Protein AF-A0A285GYP8-F1 (afdb_monomer)

Structure (mmCIF, N/CA/C/O backbone):
data_AF-A0A285GYP8-F1
#
_entry.id   AF-A0A285GYP8-F1
#
loop_
_atom_site.group_PDB
_atom_site.id
_atom_site.type_symbol
_atom_site.label_atom_id
_atom_site.label_alt_id
_atom_site.label_comp_id
_atom_site.label_asym_id
_atom_site.label_entity_id
_atom_site.label_seq_id
_atom_site.pdbx_PDB_ins_code
_atom_site.Cartn_x
_atom_site.Cartn_y
_atom_site.Cartn_z
_atom_site.occupancy
_atom_site.B_iso_or_equiv
_atom_site.auth_seq_id
_atom_site.auth_comp_id
_atom_site.auth_asym_id
_atom_site.auth_atom_id
_atom_site.pdbx_PDB_model_num
ATOM 1 N N . MET A 1 1 ? 6.684 -34.490 20.004 1.00 43.66 1 MET A N 1
ATOM 2 C CA . MET A 1 1 ? 8.051 -34.186 20.478 1.00 43.66 1 MET A CA 1
ATOM 3 C C . MET A 1 1 ? 8.624 -35.501 20.957 1.00 43.66 1 MET A C 1
ATOM 5 O O . MET A 1 1 ? 8.062 -36.045 21.894 1.00 43.66 1 MET A O 1
ATOM 9 N N . ASN A 1 2 ? 9.643 -36.041 20.291 1.00 40.56 2 ASN A N 1
ATOM 10 C CA . ASN A 1 2 ? 10.248 -37.309 20.703 1.00 40.56 2 ASN A CA 1
ATOM 11 C C . ASN A 1 2 ? 11.628 -37.012 21.281 1.00 40.56 2 ASN A C 1
ATOM 13 O O . ASN A 1 2 ? 12.528 -36.606 20.553 1.00 40.56 2 ASN A O 1
ATOM 17 N N . SER A 1 3 ? 11.759 -37.158 22.595 1.00 33.41 3 SER A N 1
ATOM 18 C CA . SER A 1 3 ? 13.024 -37.062 23.320 1.00 33.41 3 SER A CA 1
ATOM 19 C C . SER A 1 3 ? 13.642 -38.452 23.435 1.00 33.41 3 SER A C 1
ATOM 21 O O . SER A 1 3 ? 13.015 -39.341 24.008 1.00 33.41 3 SER A O 1
ATOM 23 N N . ASN A 1 4 ? 14.869 -38.631 22.950 1.00 43.59 4 ASN A N 1
ATOM 24 C CA . ASN A 1 4 ? 15.677 -39.810 23.257 1.00 43.59 4 ASN A CA 1
ATOM 25 C C . ASN A 1 4 ? 16.742 -39.427 24.289 1.00 43.59 4 ASN A C 1
ATOM 27 O O . ASN A 1 4 ? 17.447 -38.433 24.118 1.00 43.59 4 ASN A O 1
ATOM 31 N N . ILE A 1 5 ? 16.831 -40.205 25.369 1.00 37.03 5 ILE A N 1
ATOM 32 C CA . ILE A 1 5 ? 17.766 -39.991 26.476 1.00 37.03 5 ILE A CA 1
ATOM 33 C C . ILE A 1 5 ? 18.951 -40.937 26.283 1.00 37.03 5 ILE A C 1
ATOM 35 O O . ILE A 1 5 ? 18.794 -42.149 26.393 1.00 37.03 5 ILE A O 1
ATOM 39 N N . TYR A 1 6 ? 20.142 -40.382 26.067 1.00 39.81 6 TYR A N 1
ATOM 40 C CA . TYR A 1 6 ? 21.405 -41.092 26.263 1.00 39.81 6 TYR A CA 1
ATOM 41 C C . TYR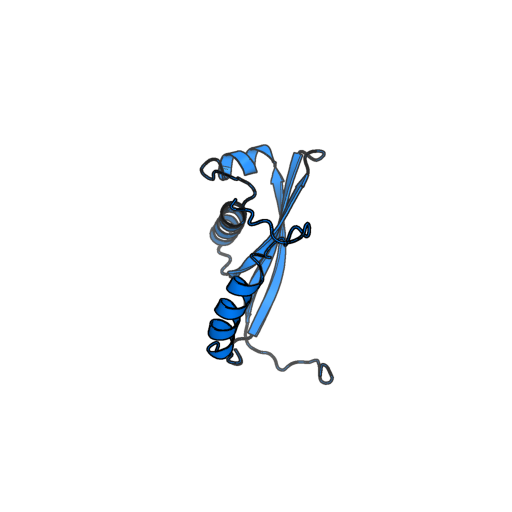 A 1 6 ? 22.297 -40.246 27.176 1.00 39.81 6 TYR A C 1
ATOM 43 O O . TYR A 1 6 ? 22.554 -39.079 26.895 1.00 39.81 6 TYR A O 1
ATOM 51 N N . ASN A 1 7 ? 22.735 -40.828 28.297 1.00 40.03 7 ASN A N 1
ATOM 52 C CA . ASN A 1 7 ? 23.697 -40.241 29.242 1.00 40.03 7 ASN A CA 1
ATOM 53 C C . ASN A 1 7 ? 23.386 -38.813 29.730 1.00 40.03 7 ASN A C 1
ATOM 55 O O . ASN A 1 7 ? 24.282 -37.984 29.849 1.00 40.03 7 ASN A O 1
ATOM 59 N N . GLY A 1 8 ? 22.121 -38.524 30.052 1.00 40.44 8 GLY A N 1
ATOM 60 C CA . GLY A 1 8 ? 21.761 -37.333 30.835 1.00 40.44 8 GLY A CA 1
ATOM 61 C C . GLY A 1 8 ? 21.940 -35.978 30.137 1.00 40.44 8 GLY A C 1
ATOM 62 O O . GLY A 1 8 ? 21.768 -34.951 30.786 1.00 40.44 8 GLY A O 1
ATOM 63 N N . ILE A 1 9 ? 22.233 -35.950 28.835 1.00 37.50 9 ILE A N 1
ATOM 64 C CA . ILE A 1 9 ? 22.270 -34.720 28.038 1.00 37.50 9 ILE A CA 1
ATOM 65 C C . ILE A 1 9 ? 21.017 -34.687 27.163 1.00 37.50 9 ILE A C 1
ATOM 67 O O . ILE A 1 9 ? 20.823 -35.533 26.291 1.00 37.50 9 ILE A O 1
ATOM 71 N N . ILE A 1 10 ? 20.148 -33.704 27.405 1.00 42.12 10 ILE A N 1
ATOM 72 C CA . ILE A 1 10 ? 19.019 -33.415 26.519 1.00 42.12 10 ILE A CA 1
ATOM 73 C C . ILE A 1 10 ? 19.585 -32.691 25.296 1.00 42.12 10 ILE A C 1
ATOM 75 O O . ILE A 1 10 ? 19.918 -31.508 25.363 1.00 42.12 10 ILE A O 1
ATOM 79 N N . TYR A 1 11 ? 19.689 -33.394 24.171 1.00 39.28 11 TYR A N 1
ATOM 80 C CA . TYR A 1 11 ? 19.949 -32.763 22.883 1.00 39.28 11 TYR A CA 1
ATOM 81 C C . TYR A 1 11 ? 18.630 -32.214 22.334 1.00 39.28 11 TYR A C 1
ATOM 83 O O . TYR A 1 11 ? 17.751 -32.966 21.914 1.00 39.28 11 TYR A O 1
ATOM 91 N N . LEU A 1 12 ? 18.478 -30.889 22.345 1.00 45.12 12 LEU A N 1
ATOM 92 C CA . LEU A 1 12 ? 17.474 -30.217 21.526 1.00 45.12 12 LEU A CA 1
ATOM 93 C C . LEU A 1 12 ? 17.999 -30.207 20.085 1.00 45.12 12 LEU A C 1
ATOM 95 O O . LEU A 1 12 ? 18.821 -29.361 19.731 1.00 45.12 12 LEU A O 1
ATOM 99 N N . GLU A 1 13 ? 17.564 -31.156 19.254 1.00 49.81 13 GLU A N 1
ATOM 100 C CA . GLU A 1 13 ? 17.810 -31.074 17.812 1.00 49.81 13 GLU A CA 1
ATOM 101 C C . GLU A 1 13 ? 17.133 -29.807 17.266 1.00 49.81 13 GLU A C 1
ATOM 103 O O . GLU A 1 13 ? 15.904 -29.692 17.223 1.00 49.81 13 GLU A O 1
ATOM 108 N N . ARG A 1 14 ? 17.951 -28.820 16.877 1.00 50.34 14 ARG A N 1
ATOM 109 C CA . ARG A 1 14 ? 17.492 -27.612 16.187 1.00 50.34 14 ARG A CA 1
ATOM 110 C C . ARG A 1 14 ? 16.857 -28.013 14.857 1.00 50.34 14 ARG A C 1
ATOM 112 O O . ARG A 1 14 ? 17.538 -28.515 13.967 1.00 50.34 14 ARG A O 1
ATOM 119 N N . LYS A 1 15 ? 15.574 -27.689 14.681 1.00 51.09 15 LYS A N 1
ATOM 120 C CA . LYS A 1 15 ? 14.867 -27.765 13.388 1.00 51.09 15 LYS A CA 1
ATOM 121 C C . LYS A 1 15 ? 15.422 -26.801 12.324 1.00 51.09 15 LYS A C 1
ATOM 123 O O . LYS A 1 15 ? 14.988 -26.856 11.180 1.00 51.09 15 LYS A O 1
ATOM 128 N N . ASP A 1 16 ? 16.384 -25.953 12.679 1.00 53.16 16 ASP A N 1
ATOM 129 C CA . ASP A 1 16 ? 16.893 -24.866 11.835 1.00 53.16 16 ASP A CA 1
ATOM 130 C C . ASP A 1 16 ? 17.842 -25.329 10.717 1.00 53.16 16 ASP A C 1
ATOM 132 O O . ASP A 1 16 ? 18.011 -24.634 9.721 1.00 53.16 16 ASP A O 1
ATOM 136 N N . VAL A 1 17 ? 18.455 -26.512 10.836 1.00 51.81 17 VAL A N 1
ATOM 137 C CA . VAL A 1 17 ? 19.506 -26.960 9.897 1.00 51.81 17 VAL A 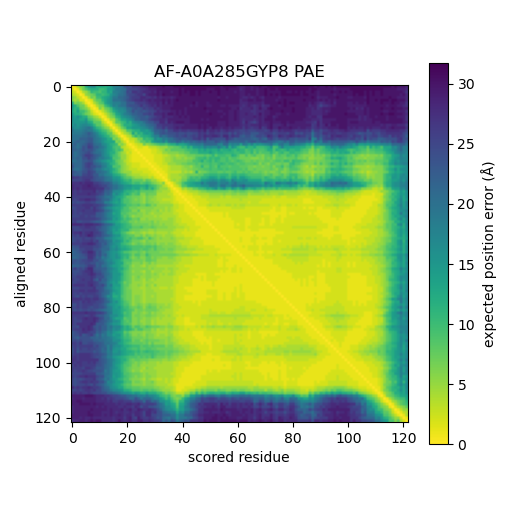CA 1
ATOM 138 C C . VAL A 1 17 ? 18.933 -27.449 8.555 1.00 51.81 17 VAL A C 1
ATOM 140 O O . VAL A 1 17 ? 19.556 -27.278 7.509 1.00 51.81 17 VAL A O 1
ATOM 143 N N . ILE A 1 18 ? 17.725 -28.023 8.552 1.00 53.75 18 ILE A N 1
ATOM 144 C CA . ILE A 1 18 ? 17.099 -28.596 7.342 1.00 53.75 18 ILE A CA 1
ATOM 145 C C . ILE A 1 18 ? 16.527 -27.497 6.429 1.00 53.75 18 ILE A C 1
ATOM 147 O O . ILE A 1 18 ? 16.506 -27.638 5.208 1.00 53.75 18 ILE A O 1
ATOM 151 N N . THR A 1 19 ? 16.073 -26.383 7.000 1.00 56.41 19 THR A N 1
ATOM 152 C CA . THR A 1 19 ? 15.453 -25.278 6.254 1.00 56.41 19 THR A CA 1
ATOM 153 C C . THR A 1 19 ? 16.487 -24.445 5.494 1.00 56.41 19 THR A C 1
ATOM 155 O O . THR A 1 19 ? 16.220 -24.013 4.373 1.00 56.41 19 THR A O 1
ATOM 158 N N . ILE A 1 20 ? 17.686 -24.275 6.065 1.00 60.41 20 ILE A N 1
ATOM 159 C CA . ILE A 1 20 ? 18.797 -23.525 5.456 1.00 60.41 20 ILE A CA 1
ATOM 160 C C . ILE A 1 20 ? 19.282 -24.219 4.173 1.00 60.41 20 ILE A C 1
ATOM 162 O O . ILE A 1 20 ? 19.368 -23.581 3.125 1.00 60.41 20 ILE A O 1
ATOM 166 N N . SER A 1 21 ? 19.483 -25.542 4.203 1.00 65.00 21 SER A N 1
ATOM 167 C CA . SER A 1 21 ? 19.977 -26.301 3.039 1.00 65.00 21 SER A CA 1
ATOM 168 C C . SER A 1 21 ? 19.014 -26.293 1.842 1.00 65.00 21 SER A C 1
ATOM 170 O O . SER A 1 21 ? 19.438 -26.374 0.687 1.00 65.00 21 SER A O 1
ATOM 172 N N . ARG A 1 22 ? 17.703 -26.144 2.085 1.00 67.50 22 ARG A N 1
ATOM 173 C CA . ARG A 1 22 ? 16.693 -26.045 1.020 1.00 67.50 22 ARG A CA 1
ATOM 174 C C . ARG A 1 22 ? 16.725 -24.689 0.309 1.00 67.50 22 ARG A C 1
ATOM 176 O O . ARG A 1 22 ? 16.535 -24.649 -0.906 1.00 67.50 22 ARG A O 1
ATOM 183 N N . LEU A 1 23 ? 16.979 -23.603 1.040 1.00 85.56 23 LEU A N 1
ATOM 184 C CA . LEU A 1 23 ? 17.102 -22.264 0.458 1.00 85.56 23 LEU A CA 1
ATOM 185 C C . LEU A 1 23 ? 18.428 -22.078 -0.283 1.00 85.56 23 LEU A C 1
ATOM 187 O O . LEU A 1 23 ? 18.445 -21.431 -1.321 1.00 85.56 23 LEU A O 1
ATOM 191 N N . GLU A 1 24 ? 19.513 -22.712 0.162 1.00 87.88 24 GLU A N 1
ATOM 192 C CA . GLU A 1 24 ? 20.795 -22.673 -0.556 1.00 87.88 24 GLU A CA 1
ATOM 193 C C . GLU A 1 24 ? 20.678 -23.173 -1.999 1.00 87.88 24 GLU A C 1
ATOM 195 O O . GLU A 1 24 ? 21.218 -22.560 -2.921 1.00 87.88 24 GLU A O 1
ATOM 200 N N . ASN A 1 25 ? 19.955 -24.276 -2.212 1.00 86.69 25 ASN A N 1
ATOM 201 C CA . ASN A 1 25 ? 19.707 -24.790 -3.557 1.00 86.69 25 ASN A CA 1
ATOM 202 C C . ASN A 1 25 ? 18.871 -23.815 -4.390 1.00 86.69 25 ASN A C 1
ATOM 204 O O . ASN A 1 25 ? 19.152 -23.655 -5.573 1.00 86.69 25 ASN A O 1
ATOM 208 N N . LEU A 1 26 ? 17.884 -23.138 -3.798 1.00 89.88 26 LEU A N 1
ATOM 209 C CA . LEU A 1 26 ? 17.140 -22.083 -4.485 1.00 89.88 26 LEU A CA 1
ATOM 210 C C . LEU A 1 26 ? 18.077 -20.934 -4.881 1.00 89.88 26 LEU A C 1
ATOM 212 O O . LEU A 1 26 ? 18.137 -20.581 -6.054 1.00 89.88 26 LEU A O 1
ATOM 216 N N . PHE A 1 27 ? 18.849 -20.402 -3.932 1.00 93.31 27 PHE A N 1
ATOM 217 C CA . PHE A 1 27 ? 19.724 -19.248 -4.142 1.00 93.31 27 PHE A CA 1
ATOM 218 C C . PHE A 1 27 ? 20.794 -19.501 -5.204 1.00 93.31 27 PHE A C 1
ATOM 220 O O . PHE A 1 27 ? 21.019 -18.643 -6.049 1.00 93.31 27 PHE A O 1
ATOM 227 N N . LYS A 1 28 ? 21.379 -20.705 -5.247 1.00 91.69 28 LYS A N 1
ATOM 228 C CA . LYS A 1 28 ? 22.326 -21.107 -6.305 1.00 91.69 28 LYS A CA 1
ATOM 229 C C . LYS A 1 28 ? 21.726 -21.082 -7.716 1.00 91.69 28 LYS A C 1
ATOM 231 O O . LYS A 1 28 ? 22.475 -21.057 -8.686 1.00 91.69 28 LYS A O 1
ATOM 236 N N . ASN A 1 29 ? 20.399 -21.132 -7.831 1.00 91.62 29 ASN A N 1
ATOM 237 C CA . ASN A 1 29 ? 19.679 -21.142 -9.102 1.00 91.62 29 ASN A CA 1
ATOM 238 C C . ASN A 1 29 ? 18.964 -19.813 -9.406 1.00 91.62 29 ASN A C 1
ATOM 240 O O . ASN A 1 29 ? 18.363 -19.691 -10.476 1.00 91.62 29 ASN A O 1
ATOM 244 N N . ILE A 1 30 ? 19.031 -18.815 -8.514 1.00 94.75 30 ILE A N 1
ATOM 245 C CA . ILE A 1 30 ? 18.535 -17.468 -8.809 1.00 94.75 30 ILE A CA 1
ATOM 246 C C . ILE A 1 30 ? 19.481 -16.822 -9.822 1.00 94.75 30 ILE A C 1
ATOM 248 O O . ILE A 1 30 ? 20.694 -16.778 -9.626 1.00 94.75 30 ILE A O 1
ATOM 252 N N . LYS A 1 31 ? 18.911 -16.316 -10.916 1.00 92.69 31 LYS A N 1
ATOM 253 C CA . LYS A 1 31 ? 19.619 -15.479 -11.884 1.00 92.69 31 LYS A CA 1
ATOM 254 C C . LYS A 1 31 ? 19.150 -14.047 -11.698 1.00 92.69 31 LYS A C 1
ATOM 256 O O . LYS A 1 31 ? 18.007 -13.730 -12.018 1.00 92.69 31 LYS A O 1
ATOM 261 N N . GLU A 1 32 ? 20.029 -13.212 -11.173 1.00 91.88 32 GLU A N 1
ATOM 262 C CA . GLU A 1 32 ? 19.819 -11.772 -11.128 1.00 91.88 32 GLU A CA 1
ATOM 263 C C . GLU A 1 32 ? 20.146 -11.165 -12.498 1.00 91.88 32 GLU A C 1
ATOM 265 O O . GLU A 1 32 ? 21.053 -11.628 -13.195 1.00 91.88 32 GLU A O 1
ATOM 270 N N . LYS A 1 33 ? 19.369 -10.164 -12.908 1.00 86.50 33 LYS A N 1
ATOM 271 C CA . LYS A 1 33 ? 19.638 -9.363 -14.100 1.00 86.50 33 LYS A CA 1
ATOM 272 C C . LYS A 1 33 ? 19.458 -7.897 -13.746 1.00 86.50 33 LYS A C 1
ATOM 274 O O . LYS A 1 33 ? 18.525 -7.562 -13.015 1.00 86.50 33 LYS A O 1
ATOM 279 N N . ASP A 1 34 ? 20.286 -7.045 -14.328 1.00 79.12 34 ASP A N 1
ATOM 280 C CA . ASP A 1 34 ? 20.104 -5.609 -14.194 1.00 79.12 34 ASP A CA 1
ATOM 281 C C . ASP A 1 34 ? 18.852 -5.170 -14.956 1.00 79.12 34 ASP A C 1
ATOM 283 O O . ASP A 1 34 ? 18.627 -5.551 -16.110 1.00 79.12 34 ASP A O 1
ATOM 287 N N . ALA A 1 35 ? 18.032 -4.348 -14.311 1.00 70.19 35 ALA A N 1
ATOM 288 C CA . ALA A 1 35 ? 16.893 -3.692 -14.936 1.00 70.19 35 ALA A CA 1
ATOM 289 C C . ALA A 1 35 ? 17.329 -2.337 -15.523 1.00 70.19 35 ALA A C 1
ATOM 291 O O . ALA A 1 35 ? 16.832 -1.296 -15.118 1.00 70.19 35 ALA A O 1
ATOM 292 N N . ASN A 1 36 ? 18.282 -2.346 -16.461 1.00 69.12 36 ASN A N 1
ATOM 293 C CA . ASN A 1 36 ? 18.820 -1.117 -17.069 1.00 69.12 36 ASN A CA 1
ATOM 294 C C . ASN A 1 36 ? 17.857 -0.457 -18.074 1.00 69.12 36 ASN A C 1
ATOM 296 O O . ASN A 1 36 ? 18.112 0.652 -18.535 1.00 69.12 36 ASN A O 1
ATOM 300 N N . ASP A 1 37 ? 16.762 -1.138 -18.417 1.00 70.12 37 ASP A N 1
ATOM 301 C CA . ASP A 1 37 ? 15.816 -0.691 -19.442 1.00 70.12 37 ASP A CA 1
ATOM 302 C C . ASP A 1 37 ? 14.786 0.320 -18.909 1.00 70.12 37 ASP A C 1
ATOM 304 O O . ASP A 1 37 ? 14.086 0.952 -19.698 1.00 70.12 37 ASP A O 1
ATOM 308 N N . LEU A 1 38 ? 14.653 0.456 -17.582 1.00 77.62 38 LEU A N 1
ATOM 309 C CA . LEU A 1 38 ? 13.640 1.297 -16.946 1.00 77.62 38 LEU A CA 1
ATOM 310 C C . LEU A 1 38 ? 14.211 2.022 -15.732 1.00 77.62 38 LEU A C 1
ATOM 312 O O . LEU A 1 38 ? 14.796 1.408 -14.841 1.00 77.62 38 LEU A O 1
ATOM 316 N N . CYS A 1 39 ? 13.940 3.320 -15.656 1.00 84.88 39 CYS A N 1
ATOM 317 C CA . CYS A 1 39 ? 14.179 4.101 -14.457 1.00 84.88 39 CYS A CA 1
ATOM 318 C C . CYS A 1 39 ? 12.871 4.259 -13.695 1.00 84.88 39 CYS A C 1
ATOM 320 O O . CYS A 1 39 ? 11.807 4.465 -14.282 1.00 84.88 39 CYS A O 1
ATOM 322 N N . PHE A 1 40 ? 12.962 4.148 -12.374 1.00 87.75 40 PHE A N 1
ATOM 323 C CA . PHE A 1 40 ? 11.821 4.321 -11.495 1.00 87.75 40 PHE A CA 1
ATOM 324 C C . PHE A 1 40 ? 12.048 5.513 -10.580 1.00 87.75 40 PHE A C 1
ATOM 326 O O . PHE A 1 40 ? 13.046 5.573 -9.863 1.00 87.75 40 PHE A O 1
ATOM 333 N N . GLU A 1 41 ? 11.094 6.435 -10.566 1.00 92.06 41 GLU A N 1
ATOM 334 C CA . GLU A 1 41 ? 10.978 7.411 -9.491 1.00 92.06 41 GLU A CA 1
ATOM 335 C C . GLU A 1 41 ? 10.131 6.792 -8.376 1.00 92.06 41 GLU A C 1
ATOM 337 O O . GLU A 1 41 ? 9.034 6.290 -8.628 1.00 92.06 41 GLU A O 1
ATOM 342 N N . VAL A 1 42 ? 10.634 6.810 -7.141 1.00 94.75 42 VAL A N 1
ATOM 343 C CA . VAL A 1 42 ? 9.875 6.360 -5.969 1.00 94.75 42 VAL A CA 1
ATOM 344 C C . VAL A 1 42 ? 9.357 7.577 -5.226 1.00 94.75 42 VAL A C 1
ATOM 346 O O . VAL A 1 42 ? 10.139 8.414 -4.777 1.00 94.75 42 VAL A O 1
ATOM 349 N N . ARG A 1 43 ? 8.037 7.663 -5.066 1.00 95.50 43 ARG A N 1
ATOM 350 C CA . ARG A 1 43 ? 7.382 8.706 -4.274 1.00 95.50 43 ARG A CA 1
ATOM 351 C C . ARG A 1 43 ? 6.699 8.080 -3.073 1.00 95.50 43 ARG A C 1
ATOM 353 O O . ARG A 1 43 ? 6.013 7.069 -3.205 1.00 95.50 43 ARG A O 1
ATOM 360 N N . HIS A 1 44 ? 6.857 8.712 -1.917 1.00 96.31 44 HIS A N 1
ATOM 361 C CA . HIS A 1 44 ? 6.095 8.360 -0.727 1.00 96.31 44 HIS A CA 1
ATOM 362 C C . HIS A 1 44 ? 4.739 9.060 -0.755 1.00 96.31 44 HIS A C 1
ATOM 364 O O . HIS A 1 44 ? 4.665 10.277 -0.945 1.00 96.31 44 HIS A O 1
ATOM 370 N N . LYS A 1 45 ? 3.671 8.294 -0.548 1.00 97.00 45 LYS A N 1
ATOM 371 C CA . LYS A 1 45 ? 2.323 8.819 -0.326 1.00 97.00 45 LYS A CA 1
ATOM 372 C C . LYS A 1 45 ? 1.883 8.427 1.076 1.00 97.00 45 LYS A C 1
ATOM 374 O O . LYS A 1 45 ? 1.684 7.247 1.348 1.00 97.00 45 LYS A O 1
ATOM 379 N N . VAL A 1 46 ? 1.738 9.429 1.939 1.00 97.94 46 VAL A N 1
ATOM 380 C CA . VAL A 1 46 ? 1.192 9.267 3.289 1.00 97.94 46 VAL A CA 1
ATOM 381 C C . VAL A 1 46 ? -0.311 9.516 3.224 1.00 97.94 46 VAL A C 1
ATOM 383 O O . VAL A 1 46 ? -0.742 10.617 2.878 1.00 97.94 46 VAL A O 1
ATOM 386 N N . LEU A 1 47 ? -1.102 8.486 3.511 1.00 98.19 47 LEU A N 1
ATOM 387 C CA . LEU A 1 47 ? -2.560 8.536 3.542 1.00 98.19 47 LEU A CA 1
ATOM 388 C C . LEU A 1 47 ? -3.022 8.447 4.995 1.00 98.19 47 LEU A C 1
ATOM 390 O O . LEU A 1 47 ? -2.816 7.427 5.645 1.00 98.19 47 LEU A O 1
ATOM 394 N N . GLU A 1 48 ? -3.666 9.497 5.493 1.00 98.38 48 GLU A N 1
ATOM 395 C CA . GLU A 1 48 ? -4.323 9.496 6.800 1.00 98.38 48 GLU A CA 1
ATOM 396 C C . GLU A 1 48 ? -5.814 9.210 6.605 1.00 98.38 48 GLU A C 1
ATOM 398 O O . GLU A 1 48 ? -6.536 9.981 5.970 1.00 98.38 48 GLU A O 1
ATOM 403 N N . ILE A 1 49 ? -6.279 8.078 7.127 1.00 98.44 49 ILE A N 1
ATOM 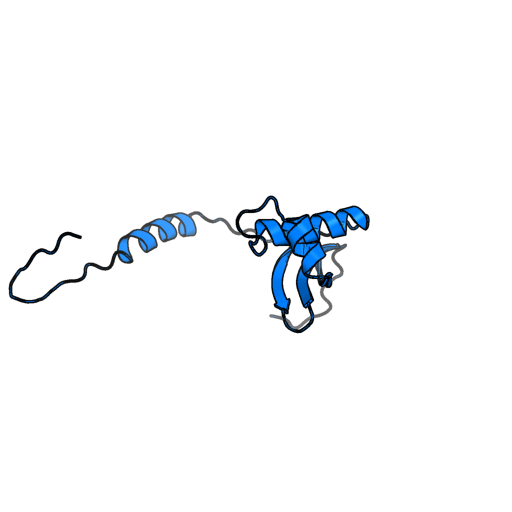404 C CA . ILE A 1 49 ? -7.638 7.583 6.904 1.00 98.44 49 ILE A CA 1
ATOM 405 C C . ILE A 1 49 ? -8.361 7.519 8.251 1.00 98.44 49 ILE A C 1
ATOM 407 O O . ILE A 1 49 ? -7.829 6.910 9.183 1.00 98.44 49 ILE A O 1
ATOM 411 N N . PRO A 1 50 ? -9.581 8.079 8.379 1.00 98.56 50 PRO A N 1
ATOM 412 C CA . PRO A 1 50 ? -10.406 7.884 9.566 1.00 98.56 50 PRO A CA 1
ATOM 413 C C . PRO A 1 50 ? -10.536 6.399 9.887 1.00 98.56 50 PRO A C 1
ATOM 415 O O . PRO A 1 50 ? -10.958 5.603 9.043 1.00 98.56 50 PRO A O 1
ATOM 418 N N . ARG A 1 51 ? -10.166 6.021 11.111 1.00 98.06 51 ARG A N 1
ATOM 419 C CA . ARG A 1 51 ? -9.990 4.619 11.496 1.00 98.06 51 ARG A CA 1
ATOM 420 C C . ARG A 1 51 ? -11.248 3.799 11.239 1.00 98.06 51 ARG A C 1
ATOM 422 O O . ARG A 1 51 ? -11.176 2.731 10.639 1.00 98.06 51 ARG A O 1
ATOM 429 N N . GLN A 1 52 ? -12.414 4.316 11.623 1.00 98.12 52 GLN A N 1
ATOM 430 C CA . GLN A 1 52 ? -13.689 3.643 11.374 1.00 98.12 52 GLN A CA 1
ATOM 431 C C . GLN A 1 52 ? -13.916 3.348 9.883 1.00 98.12 52 GLN A C 1
ATOM 433 O O . GLN A 1 52 ? -14.306 2.232 9.540 1.00 98.12 52 GLN A O 1
ATOM 438 N N . LEU A 1 53 ? -13.644 4.318 9.004 1.00 98.38 53 LEU A N 1
ATOM 439 C CA . LEU A 1 53 ? -13.826 4.153 7.561 1.00 98.38 53 LEU A CA 1
ATOM 440 C C . LEU A 1 53 ? -12.836 3.140 6.986 1.00 98.38 53 LEU A C 1
ATOM 442 O O . LEU A 1 53 ? -13.231 2.313 6.165 1.00 98.38 53 LEU A O 1
ATOM 446 N N . TYR A 1 54 ? -11.585 3.152 7.454 1.00 98.50 54 TYR A N 1
ATOM 447 C CA . TYR A 1 54 ? -10.590 2.153 7.069 1.00 98.50 54 TYR A CA 1
ATOM 448 C C . TYR A 1 54 ? -11.093 0.733 7.363 1.00 98.50 54 TYR A C 1
ATOM 450 O O . TYR A 1 54 ? -11.268 -0.066 6.446 1.00 98.50 54 TYR A O 1
ATOM 458 N N . PHE A 1 55 ? -11.420 0.432 8.626 1.00 98.12 55 PHE A N 1
ATOM 459 C CA . PHE A 1 55 ? -11.844 -0.913 9.032 1.00 98.12 55 PHE A CA 1
ATOM 460 C C . PHE A 1 55 ? -13.149 -1.364 8.357 1.00 98.12 55 PHE A C 1
ATOM 462 O O . PHE A 1 55 ? -13.320 -2.554 8.100 1.00 98.12 55 PHE A O 1
ATOM 469 N N . GLN A 1 56 ? -14.059 -0.441 8.032 1.00 98.19 56 GLN A N 1
ATOM 470 C CA . GLN A 1 56 ? -15.251 -0.758 7.238 1.00 98.19 56 GLN A CA 1
ATOM 471 C C . GLN A 1 56 ? -14.888 -1.166 5.804 1.00 98.19 56 GLN A C 1
ATOM 473 O O . GLN A 1 56 ? -15.425 -2.151 5.291 1.00 98.19 56 GLN A O 1
ATOM 478 N N . SER A 1 57 ? -13.948 -0.447 5.190 1.00 98.12 57 SER A N 1
ATOM 479 C CA . SER A 1 57 ? -13.535 -0.631 3.792 1.00 98.12 57 SER A CA 1
ATOM 48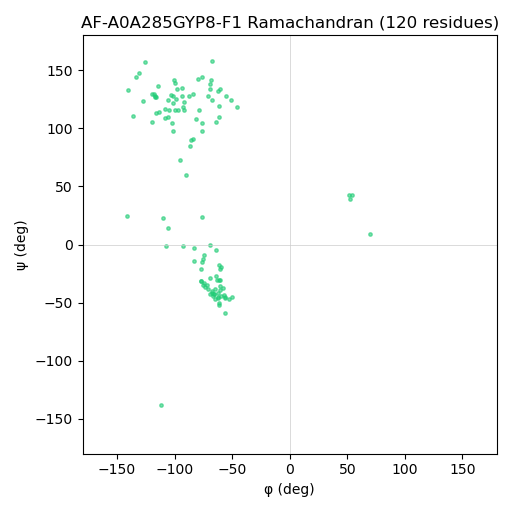0 C C . SER A 1 57 ? -12.784 -1.946 3.557 1.00 98.12 57 SER A C 1
ATOM 482 O O . SER A 1 57 ? -12.881 -2.526 2.479 1.00 98.12 57 SER A O 1
ATOM 484 N N . VAL A 1 58 ? -12.089 -2.459 4.578 1.00 98.19 58 VAL A N 1
ATOM 485 C CA . VAL A 1 58 ? -11.370 -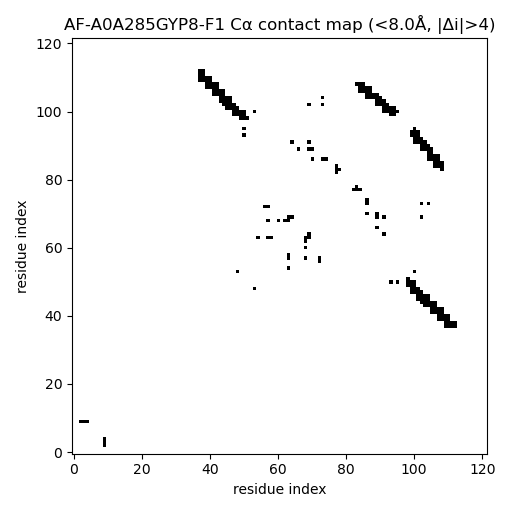3.749 4.541 1.00 98.19 58 VAL A CA 1
ATOM 486 C C . VAL A 1 58 ? -12.015 -4.830 5.415 1.00 98.19 58 VAL A C 1
ATOM 488 O O . VAL A 1 58 ? -11.372 -5.807 5.787 1.00 98.19 58 VAL A O 1
ATOM 491 N N . SER A 1 59 ? -13.306 -4.703 5.725 1.00 97.25 59 SER A N 1
ATOM 492 C CA . SER A 1 59 ? -14.030 -5.646 6.596 1.00 97.25 59 SER A CA 1
ATOM 493 C C . SER A 1 59 ? -14.098 -7.090 6.072 1.00 97.25 59 SER A C 1
ATOM 495 O O . SER A 1 59 ? -14.368 -8.005 6.845 1.00 97.25 59 SER A O 1
ATOM 497 N N . LYS A 1 60 ? -13.836 -7.305 4.774 1.00 97.12 60 LYS A N 1
ATOM 498 C CA . LYS A 1 60 ? -13.763 -8.632 4.138 1.00 97.12 60 LYS A CA 1
ATOM 499 C C . LYS A 1 60 ? -12.469 -9.404 4.441 1.00 97.12 60 LYS A C 1
ATOM 501 O O . LYS A 1 60 ? -12.417 -10.595 4.159 1.00 97.12 60 LYS A O 1
ATOM 506 N N . TYR A 1 61 ? -11.433 -8.735 4.954 1.00 97.44 61 TYR A N 1
ATOM 507 C CA . TYR A 1 61 ? -10.139 -9.348 5.256 1.00 97.44 61 TYR A CA 1
ATOM 508 C C . TYR A 1 61 ? -10.090 -9.812 6.715 1.00 97.44 61 TYR A C 1
ATOM 510 O O . TYR A 1 61 ? -10.417 -9.045 7.620 1.00 97.44 61 TYR A O 1
ATOM 518 N N . ASP A 1 62 ? -9.602 -11.034 6.952 1.00 96.75 62 ASP A N 1
ATOM 519 C CA . ASP A 1 62 ? -9.475 -11.612 8.303 1.00 96.75 62 ASP A CA 1
ATOM 520 C C . ASP A 1 62 ? -8.605 -10.750 9.232 1.00 96.75 62 ASP A C 1
ATOM 522 O O . ASP A 1 62 ? -8.887 -10.603 10.422 1.00 96.75 62 ASP A O 1
ATOM 526 N N . ASN A 1 63 ? -7.545 -10.154 8.678 1.00 97.38 63 ASN A N 1
ATOM 527 C CA . ASN A 1 63 ? -6.737 -9.142 9.342 1.00 97.38 63 ASN A CA 1
ATOM 528 C C . ASN A 1 63 ? -6.775 -7.835 8.529 1.00 97.38 63 ASN A C 1
ATOM 530 O O . ASN A 1 63 ? -6.075 -7.729 7.517 1.00 97.38 63 ASN A O 1
ATOM 534 N N . PRO A 1 64 ? -7.518 -6.816 8.993 1.00 96.88 64 PRO A N 1
ATOM 535 C CA . PRO A 1 64 ? -7.605 -5.511 8.338 1.00 96.88 64 PRO A CA 1
ATOM 536 C C . PRO A 1 64 ? -6.272 -4.765 8.196 1.00 96.88 64 PRO A C 1
ATOM 538 O O . PRO A 1 64 ? -6.181 -3.843 7.397 1.00 96.88 64 PRO A O 1
ATOM 541 N N . LEU A 1 65 ? -5.246 -5.121 8.974 1.00 96.88 65 LEU A N 1
ATOM 542 C CA . LEU A 1 65 ? -3.904 -4.523 8.914 1.00 96.88 65 LEU A CA 1
ATOM 543 C C . LEU A 1 65 ? -2.876 -5.457 8.253 1.00 96.88 65 LEU A C 1
ATOM 545 O O . LEU A 1 65 ? -1.672 -5.261 8.404 1.00 96.88 65 LEU A O 1
ATOM 549 N N . SER A 1 66 ? -3.334 -6.513 7.575 1.00 97.19 66 SER A N 1
ATOM 550 C CA . SER A 1 66 ? -2.467 -7.369 6.762 1.00 97.19 66 SER A CA 1
ATOM 551 C C . SER A 1 66 ? -1.931 -6.623 5.542 1.00 97.19 66 SER A C 1
ATOM 553 O O . SER A 1 66 ? -2.551 -5.666 5.083 1.00 97.19 66 SER A O 1
ATOM 555 N N . GLU A 1 67 ? -0.810 -7.104 4.997 1.00 96.06 67 GLU A N 1
ATOM 556 C CA . GLU A 1 67 ? -0.216 -6.597 3.752 1.00 96.06 67 GLU A CA 1
ATOM 557 C C . GLU A 1 67 ? -1.247 -6.520 2.617 1.00 96.06 67 GLU A C 1
ATOM 559 O O . GLU A 1 67 ? -1.376 -5.490 1.967 1.00 96.06 67 GLU A O 1
ATOM 564 N N . GLU A 1 68 ? -2.057 -7.567 2.457 1.00 97.00 68 GLU A N 1
ATOM 565 C CA . GLU A 1 68 ? -3.098 -7.636 1.430 1.00 97.00 68 GLU A CA 1
ATOM 566 C C . GLU A 1 68 ? -4.169 -6.546 1.603 1.00 97.00 68 GLU A C 1
ATOM 568 O O . GLU A 1 68 ? -4.536 -5.870 0.643 1.00 97.00 68 GLU A O 1
ATOM 573 N N . ALA A 1 69 ? -4.650 -6.334 2.832 1.00 97.88 69 ALA A N 1
ATOM 574 C CA . ALA A 1 69 ? -5.675 -5.332 3.117 1.00 97.88 69 ALA A CA 1
ATOM 575 C C . ALA A 1 69 ? -5.154 -3.898 2.923 1.00 97.88 69 ALA A C 1
ATOM 577 O O . ALA A 1 69 ? -5.858 -3.054 2.366 1.00 97.88 69 ALA A O 1
ATOM 578 N N . VAL A 1 70 ? -3.922 -3.619 3.364 1.00 97.88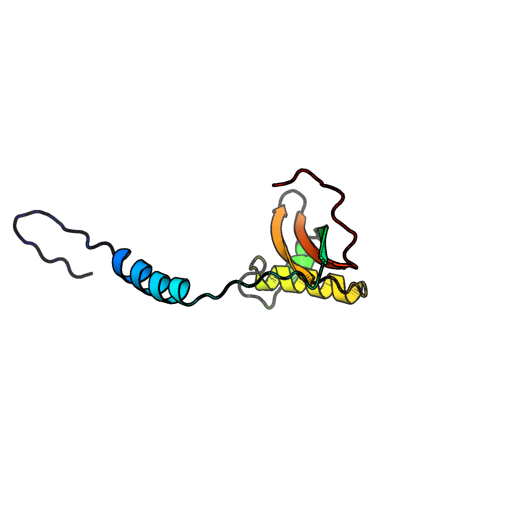 70 VAL A N 1
ATOM 579 C CA . VAL A 1 70 ? -3.324 -2.281 3.222 1.00 97.88 70 VAL A CA 1
ATOM 580 C C . VAL A 1 70 ? -2.973 -1.987 1.766 1.00 97.88 70 VAL A C 1
ATOM 582 O O . VAL A 1 70 ? -3.199 -0.868 1.311 1.00 97.88 70 VAL A O 1
ATOM 585 N N . GLN A 1 71 ? -2.480 -2.987 1.027 1.00 97.94 71 GLN A N 1
ATOM 586 C CA . GLN A 1 71 ? -2.180 -2.865 -0.396 1.00 97.94 71 GLN A CA 1
ATOM 587 C C . GLN A 1 71 ? -3.447 -2.569 -1.192 1.00 97.94 71 GLN A C 1
ATOM 589 O O . GLN A 1 71 ? -3.451 -1.602 -1.947 1.00 97.94 71 GLN A O 1
ATOM 594 N N . TYR A 1 72 ? -4.537 -3.296 -0.929 1.00 98.06 72 TYR A N 1
ATOM 595 C CA . TYR A 1 72 ? -5.836 -3.042 -1.552 1.00 98.06 72 TYR A CA 1
ATOM 596 C C . TYR A 1 72 ? -6.287 -1.584 -1.390 1.00 98.06 72 TYR A C 1
ATOM 598 O O . TYR A 1 72 ? -6.667 -0.946 -2.364 1.00 98.06 72 TYR A O 1
ATOM 606 N N . ILE A 1 73 ? -6.202 -1.012 -0.182 1.00 98.44 73 ILE A N 1
ATOM 607 C CA . ILE A 1 73 ? -6.601 0.389 0.032 1.00 98.44 73 ILE A CA 1
ATOM 608 C C . ILE A 1 73 ? -5.750 1.365 -0.784 1.00 98.44 73 ILE A C 1
ATOM 610 O O . ILE A 1 73 ? -6.282 2.329 -1.334 1.00 98.44 73 ILE A O 1
ATOM 614 N N . VAL A 1 74 ? -4.435 1.145 -0.847 1.00 98.38 74 VAL A N 1
ATOM 615 C CA . VAL A 1 74 ? -3.539 2.023 -1.607 1.00 98.38 74 VAL A CA 1
ATOM 616 C C . VAL A 1 74 ? -3.786 1.883 -3.109 1.00 98.38 74 VAL A C 1
ATOM 618 O O . VAL A 1 74 ? -3.841 2.902 -3.789 1.00 98.38 74 VAL A O 1
ATOM 621 N N . GLU A 1 75 ? -3.972 0.666 -3.621 1.00 98.38 75 GLU A N 1
ATOM 622 C CA . GLU A 1 75 ? -4.286 0.411 -5.035 1.00 98.38 75 GLU A CA 1
ATOM 623 C C . GLU A 1 75 ? -5.608 1.072 -5.439 1.00 98.38 75 GLU A C 1
ATOM 625 O O . GLU A 1 75 ? -5.622 1.874 -6.367 1.00 98.38 75 GLU A O 1
ATOM 630 N N . GLU A 1 76 ? -6.684 0.867 -4.674 1.00 98.25 76 GLU A N 1
ATOM 631 C CA . GLU A 1 76 ? -7.984 1.505 -4.931 1.00 98.25 76 GLU A CA 1
ATOM 632 C C . GLU A 1 76 ? -7.900 3.041 -4.866 1.00 98.25 76 GLU A C 1
ATOM 634 O O . GLU A 1 76 ? -8.564 3.750 -5.626 1.00 98.25 76 GLU A O 1
ATOM 639 N N . TYR A 1 77 ? -7.067 3.588 -3.973 1.00 98.38 77 TYR A N 1
ATOM 640 C CA . TYR A 1 77 ? -6.817 5.028 -3.910 1.00 98.38 77 TYR A CA 1
ATOM 641 C C . TYR A 1 77 ? -6.095 5.550 -5.161 1.00 98.38 77 TYR A C 1
ATOM 643 O O . TYR A 1 77 ? -6.444 6.625 -5.657 1.00 98.38 77 TYR A O 1
ATOM 651 N N . LEU A 1 78 ? -5.088 4.826 -5.656 1.00 98.25 78 LEU A N 1
ATOM 652 C CA . LEU A 1 78 ? -4.360 5.187 -6.873 1.00 98.25 78 LEU A CA 1
ATOM 653 C C . LEU A 1 78 ? -5.266 5.088 -8.105 1.00 98.25 78 LEU A C 1
ATOM 655 O O . LEU A 1 78 ? -5.330 6.044 -8.877 1.00 98.25 78 LEU A O 1
ATOM 659 N N . ASP A 1 79 ? -6.047 4.015 -8.219 1.00 98.31 79 ASP A N 1
ATOM 660 C CA . ASP A 1 79 ? -7.019 3.823 -9.297 1.00 98.31 79 ASP A CA 1
ATOM 661 C C . ASP A 1 79 ? -8.073 4.938 -9.303 1.00 98.31 79 ASP A C 1
ATOM 663 O O . ASP A 1 79 ? -8.349 5.539 -10.343 1.00 98.31 79 ASP A O 1
ATOM 667 N N . TRP A 1 80 ? -8.610 5.310 -8.135 1.00 98.19 80 TRP A N 1
ATOM 668 C CA . TRP A 1 80 ? -9.535 6.444 -8.012 1.00 98.19 80 TRP A CA 1
ATOM 669 C C . TRP A 1 80 ? -8.912 7.783 -8.443 1.00 98.19 80 TRP A C 1
ATOM 671 O O . TRP A 1 80 ? -9.617 8.680 -8.918 1.00 98.19 80 TRP A O 1
ATOM 681 N N . LYS A 1 81 ? -7.595 7.941 -8.272 1.00 98.00 81 LYS A N 1
ATOM 682 C CA . LYS A 1 81 ? -6.844 9.125 -8.708 1.00 98.00 81 LYS A CA 1
ATOM 683 C C . LYS A 1 81 ? -6.426 9.092 -10.179 1.00 98.00 81 LYS A C 1
ATOM 685 O O . LYS A 1 81 ? -5.856 10.092 -10.614 1.00 98.00 81 LYS A O 1
ATOM 690 N N . ASP A 1 82 ? -6.704 8.009 -10.909 1.00 97.62 82 ASP A N 1
ATOM 691 C CA . ASP A 1 82 ? -6.124 7.739 -12.234 1.00 97.62 82 ASP A CA 1
ATOM 692 C C . ASP A 1 82 ? -4.582 7.828 -12.197 1.00 97.62 82 ASP A C 1
ATOM 694 O O . ASP A 1 82 ? -3.920 8.403 -13.060 1.00 97.62 82 ASP A O 1
ATOM 698 N N . ASP A 1 83 ? -3.999 7.327 -11.105 1.00 97.31 83 ASP A N 1
ATOM 699 C CA . ASP A 1 83 ? -2.573 7.384 -10.812 1.00 97.31 83 ASP A CA 1
ATOM 700 C C . ASP A 1 83 ? -1.939 6.018 -11.107 1.00 97.31 83 ASP A C 1
ATOM 702 O O . ASP A 1 83 ? -2.071 5.073 -10.337 1.00 97.31 83 ASP A O 1
ATOM 706 N N . HIS A 1 84 ? -1.218 5.905 -12.224 1.00 95.06 84 HIS A N 1
ATOM 707 C CA . HIS A 1 84 ? -0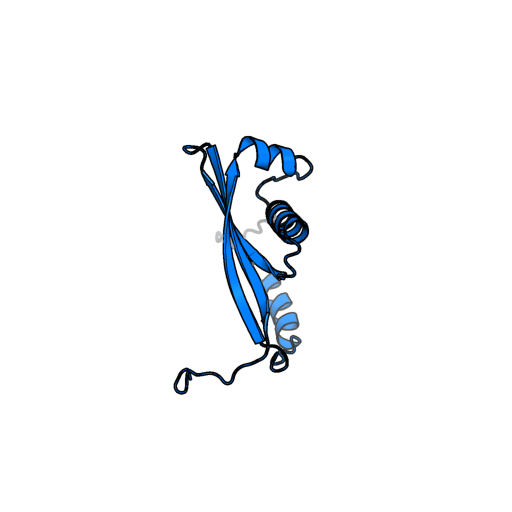.623 4.642 -12.693 1.00 95.06 84 HIS A CA 1
ATOM 708 C C . HIS A 1 84 ? 0.640 4.198 -11.926 1.00 95.06 84 HIS A C 1
ATOM 710 O O . HIS A 1 84 ? 1.501 3.501 -12.473 1.00 95.06 84 HIS A O 1
ATOM 716 N N . GLY A 1 85 ? 0.807 4.646 -10.684 1.00 95.62 85 GLY A N 1
ATOM 717 C CA . GLY A 1 85 ? 1.909 4.241 -9.827 1.00 95.62 85 GLY A CA 1
ATOM 718 C C . GLY A 1 85 ? 1.816 2.771 -9.410 1.00 95.62 85 GLY A C 1
ATOM 719 O O . GLY A 1 85 ? 0.747 2.257 -9.101 1.00 95.62 85 GLY A O 1
ATOM 720 N N . LEU A 1 86 ? 2.958 2.089 -9.348 1.00 95.25 86 LEU A N 1
ATOM 721 C CA . LEU A 1 86 ? 3.044 0.710 -8.870 1.00 95.25 86 LEU A CA 1
ATOM 722 C C . LEU A 1 86 ? 3.352 0.689 -7.377 1.00 95.25 86 LEU A C 1
ATOM 724 O O . LEU A 1 86 ? 4.425 1.134 -6.948 1.00 95.25 86 LEU A O 1
ATOM 728 N N . VAL A 1 87 ? 2.434 0.127 -6.596 1.00 97.00 87 VAL A N 1
ATOM 729 C CA . VAL A 1 87 ? 2.594 -0.024 -5.149 1.00 97.00 87 VAL A CA 1
ATOM 730 C C . VAL A 1 87 ? 3.820 -0.890 -4.839 1.00 97.00 87 VAL A C 1
ATOM 732 O O . VA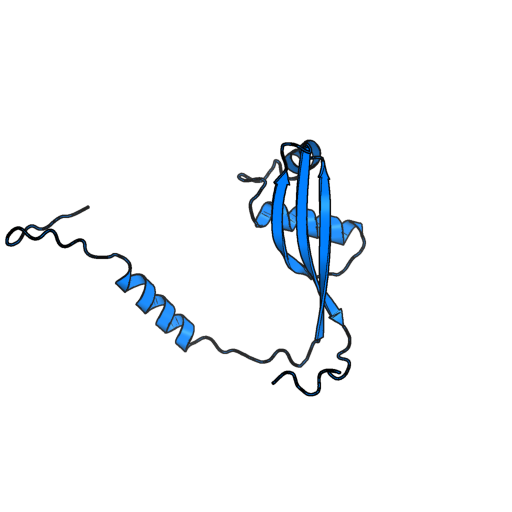L A 1 87 ? 4.108 -1.901 -5.487 1.00 97.00 87 VAL A O 1
ATOM 735 N N . GLY A 1 88 ? 4.619 -0.417 -3.891 1.00 93.88 88 GLY A N 1
ATOM 736 C CA . GLY A 1 88 ? 5.734 -1.131 -3.293 1.00 93.88 88 GLY A CA 1
ATOM 737 C C . GLY A 1 88 ? 5.431 -1.458 -1.836 1.00 93.88 88 GLY A C 1
ATOM 738 O O . GLY A 1 88 ? 4.327 -1.857 -1.485 1.00 93.88 88 GLY A O 1
ATOM 739 N N . MET A 1 89 ? 6.425 -1.280 -0.970 1.00 95.00 89 MET A N 1
ATOM 740 C CA . MET A 1 89 ? 6.244 -1.510 0.460 1.00 95.00 89 MET A CA 1
ATOM 741 C C . MET A 1 89 ? 5.333 -0.440 1.075 1.00 95.00 89 MET A C 1
ATOM 743 O O . MET A 1 89 ? 5.487 0.752 0.793 1.00 95.00 89 MET A O 1
ATOM 747 N N . ILE A 1 90 ? 4.432 -0.872 1.957 1.00 97.94 90 ILE A N 1
ATOM 748 C CA . ILE A 1 90 ? 3.561 0.006 2.739 1.00 97.94 90 ILE A CA 1
ATOM 749 C C . ILE A 1 90 ? 3.883 -0.187 4.214 1.00 97.94 90 ILE A C 1
ATOM 751 O O . ILE A 1 90 ? 3.864 -1.304 4.731 1.00 97.94 90 ILE A O 1
ATOM 755 N N . ARG A 1 91 ? 4.149 0.915 4.911 1.00 97.88 91 ARG A N 1
ATOM 756 C CA . ARG A 1 91 ? 4.189 0.933 6.371 1.00 97.88 91 ARG A CA 1
ATOM 757 C C . ARG A 1 91 ? 2.814 1.341 6.891 1.00 97.88 91 ARG A C 1
ATOM 759 O O . ARG A 1 91 ? 2.295 2.383 6.504 1.00 97.88 91 ARG A O 1
ATOM 766 N N . VAL A 1 92 ? 2.261 0.532 7.793 1.00 97.88 92 VAL A N 1
ATOM 767 C CA . VAL A 1 92 ? 0.994 0.810 8.480 1.00 97.88 92 VAL A CA 1
ATOM 768 C C . VAL A 1 92 ? 1.244 1.347 9.884 1.00 97.88 92 VAL A C 1
ATOM 770 O O . VAL A 1 92 ? 2.114 0.844 10.599 1.00 97.88 92 VAL A O 1
ATOM 773 N N . ASN A 1 93 ? 0.437 2.316 10.306 1.00 97.62 93 ASN A N 1
ATOM 774 C CA . ASN A 1 93 ? 0.383 2.782 11.686 1.00 97.62 93 ASN A CA 1
ATOM 775 C C . ASN A 1 93 ? -1.082 2.976 12.130 1.00 97.62 93 ASN A C 1
ATOM 777 O O . ASN A 1 93 ? -1.764 3.884 11.659 1.00 97.62 93 ASN A O 1
ATOM 781 N N . ASP A 1 94 ? -1.572 2.118 13.036 1.00 97.44 94 ASP A N 1
ATOM 782 C CA . ASP A 1 94 ? -2.903 2.246 13.661 1.00 97.44 94 ASP A CA 1
ATOM 783 C C . ASP A 1 94 ? -2.827 3.212 14.854 1.00 97.44 94 ASP A C 1
ATOM 785 O O . ASP A 1 94 ? -2.545 2.813 15.991 1.00 97.44 94 ASP A O 1
ATOM 789 N N . ASN A 1 95 ? -3.068 4.499 14.597 1.00 96.00 95 ASN A N 1
ATOM 790 C CA . ASN A 1 95 ? -3.057 5.542 15.613 1.00 96.00 95 ASN A CA 1
ATOM 791 C C . ASN A 1 95 ? -4.431 5.674 16.286 1.00 96.00 95 ASN A C 1
ATOM 793 O O . ASN A 1 95 ? -5.252 6.531 15.949 1.00 96.00 95 ASN A O 1
ATOM 797 N N . LYS A 1 96 ? -4.654 4.838 17.301 1.00 94.94 96 LYS A N 1
ATOM 798 C CA . LYS A 1 96 ? -5.901 4.816 18.083 1.00 94.94 96 LYS A CA 1
ATOM 799 C C . LYS A 1 96 ? -6.190 6.120 18.827 1.00 94.94 96 LYS A C 1
ATOM 801 O O . LYS A 1 96 ? -7.354 6.437 19.031 1.00 94.94 96 LYS A O 1
ATOM 806 N N . GLU A 1 97 ? -5.163 6.864 19.239 1.00 96.62 97 GLU A N 1
ATOM 807 C CA . GLU A 1 97 ? -5.339 8.120 19.985 1.00 96.62 97 GLU A CA 1
ATOM 808 C C . GLU A 1 97 ? -5.879 9.242 19.097 1.00 96.62 97 GLU A C 1
ATOM 810 O O . GLU A 1 97 ? -6.670 10.066 19.552 1.00 96.62 97 GLU A O 1
ATOM 815 N N . LYS A 1 98 ? -5.467 9.260 17.825 1.00 96.81 98 LYS A N 1
ATOM 816 C CA . LYS A 1 98 ? -5.941 10.226 16.826 1.00 96.81 98 LYS A CA 1
ATOM 817 C C . LYS A 1 98 ? -7.144 9.733 16.018 1.00 96.81 98 LYS A C 1
ATOM 819 O O . LYS A 1 98 ? -7.623 10.473 15.170 1.00 96.81 98 LYS A O 1
ATOM 824 N N . ASP A 1 99 ? -7.607 8.510 16.272 1.00 97.88 99 ASP A N 1
ATOM 825 C CA . ASP A 1 99 ? -8.644 7.817 15.498 1.00 97.88 99 ASP A CA 1
ATOM 826 C C . ASP A 1 99 ? -8.331 7.739 13.987 1.00 97.88 99 ASP A C 1
ATOM 828 O O . ASP A 1 99 ? -9.193 7.923 13.124 1.00 97.88 99 ASP A O 1
ATOM 832 N N . LEU A 1 100 ? -7.068 7.440 13.658 1.00 98.25 100 LEU A N 1
ATOM 833 C CA . LEU A 1 100 ? -6.565 7.368 12.283 1.00 98.25 100 LEU A CA 1
ATOM 834 C C . LEU A 1 100 ? -5.788 6.076 12.022 1.00 98.25 100 LEU A C 1
ATOM 836 O O . LEU A 1 100 ? -5.075 5.573 12.889 1.00 98.25 100 LEU A O 1
ATOM 840 N N . VAL A 1 101 ? -5.870 5.588 10.787 1.00 98.44 101 VAL A N 1
ATOM 841 C CA . VAL A 1 101 ? -4.892 4.662 10.208 1.00 98.44 101 VAL A CA 1
ATOM 842 C C . VAL A 1 101 ? -4.053 5.447 9.211 1.00 98.44 101 VAL A C 1
ATOM 844 O O . VAL A 1 101 ? -4.593 6.068 8.297 1.00 98.44 101 VAL A O 1
ATOM 847 N N . GLU A 1 102 ? -2.739 5.430 9.400 1.00 98.50 102 GLU A N 1
ATOM 848 C CA . GLU A 1 102 ? -1.778 6.037 8.482 1.00 98.50 102 GLU A CA 1
ATOM 849 C C . GLU A 1 102 ? -1.134 4.947 7.620 1.00 98.50 102 GLU A C 1
ATOM 851 O O . GLU A 1 102 ? -0.619 3.950 8.141 1.00 98.50 102 GLU A O 1
ATOM 856 N N . LEU A 1 103 ? -1.176 5.145 6.302 1.00 98.50 103 LEU A N 1
ATOM 857 C CA . LEU A 1 103 ? -0.505 4.311 5.308 1.00 98.50 103 LEU A CA 1
ATOM 858 C C . LEU A 1 103 ? 0.595 5.135 4.642 1.00 98.50 103 LEU A C 1
ATOM 860 O O . LEU A 1 103 ? 0.303 6.088 3.926 1.00 98.50 103 LEU A O 1
ATOM 864 N N . ASP A 1 104 ? 1.851 4.766 4.855 1.00 98.19 104 ASP A N 1
ATOM 865 C CA . ASP A 1 104 ? 3.001 5.350 4.163 1.00 98.19 104 ASP A CA 1
ATOM 866 C C . ASP A 1 104 ? 3.446 4.382 3.065 1.00 98.19 104 ASP A C 1
ATOM 868 O O . ASP A 1 104 ? 4.109 3.373 3.331 1.00 98.19 104 ASP A O 1
ATOM 872 N N . ALA A 1 105 ? 2.987 4.657 1.843 1.00 98.06 105 ALA A N 1
ATOM 873 C CA . ALA A 1 105 ? 3.192 3.811 0.679 1.00 98.06 105 ALA A CA 1
ATOM 874 C C . ALA A 1 105 ? 4.345 4.326 -0.185 1.00 98.06 105 ALA A C 1
ATOM 876 O O . ALA A 1 105 ? 4.315 5.461 -0.670 1.00 98.06 105 ALA A O 1
ATOM 877 N N . ALA A 1 106 ? 5.325 3.461 -0.450 1.00 98.12 106 ALA A N 1
ATOM 878 C CA . ALA A 1 106 ? 6.295 3.681 -1.512 1.00 98.12 106 ALA A CA 1
ATOM 879 C C . ALA A 1 106 ? 5.654 3.321 -2.859 1.00 98.12 106 ALA A C 1
ATOM 881 O O . ALA A 1 106 ? 5.319 2.162 -3.097 1.00 98.12 106 ALA A O 1
ATOM 882 N N . VAL A 1 107 ? 5.497 4.299 -3.748 1.00 97.75 107 VAL A N 1
ATOM 883 C CA . VAL A 1 107 ? 4.884 4.116 -5.069 1.00 97.75 107 VAL A CA 1
ATOM 884 C C . VAL A 1 107 ? 5.918 4.394 -6.153 1.00 97.75 107 VAL A C 1
ATOM 886 O O . VAL A 1 107 ? 6.576 5.435 -6.144 1.00 97.75 107 VAL A O 1
ATOM 889 N N . ARG A 1 108 ? 6.086 3.443 -7.073 1.00 95.62 108 ARG A N 1
ATOM 890 C CA . ARG A 1 108 ? 7.071 3.493 -8.157 1.00 95.62 108 ARG A CA 1
ATOM 891 C C . ARG A 1 108 ? 6.423 3.966 -9.448 1.00 95.62 108 ARG A C 1
ATOM 893 O O . ARG A 1 108 ? 5.396 3.435 -9.857 1.00 95.62 108 ARG A O 1
ATOM 900 N N . TYR A 1 109 ? 7.082 4.889 -10.127 1.00 93.75 109 TYR A N 1
ATOM 901 C CA . TYR A 1 109 ? 6.663 5.432 -11.410 1.00 93.75 109 TYR A CA 1
ATOM 902 C C . TYR A 1 109 ? 7.725 5.151 -12.448 1.00 93.75 109 TYR A C 1
ATOM 904 O O . TYR A 1 109 ? 8.891 5.458 -12.215 1.00 93.75 109 TYR A O 1
ATOM 912 N N . VAL A 1 110 ? 7.329 4.595 -13.591 1.00 90.12 110 VAL A N 1
ATOM 913 C CA . VAL A 1 110 ? 8.234 4.497 -14.736 1.00 90.12 110 VAL A CA 1
ATOM 914 C C . VAL A 1 110 ? 8.507 5.909 -15.241 1.00 90.12 110 VAL A C 1
ATOM 916 O O . VAL A 1 110 ? 7.578 6.650 -15.560 1.00 90.12 110 VAL A O 1
ATOM 919 N N . VAL A 1 111 ? 9.780 6.271 -15.313 1.00 87.81 111 VAL A N 1
ATOM 920 C CA . VAL A 1 111 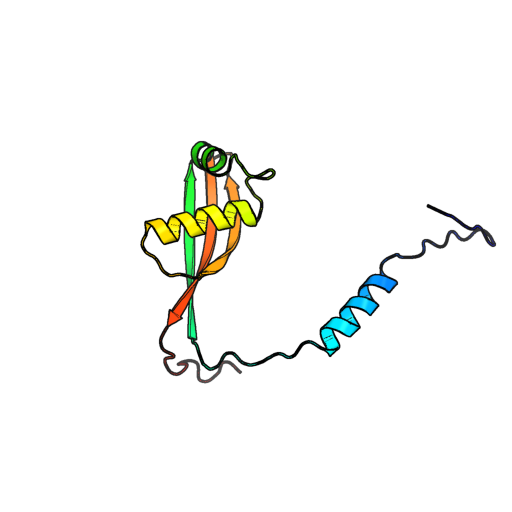? 10.240 7.551 -15.846 1.00 87.81 111 VAL A CA 1
ATOM 921 C C . VAL A 1 111 ? 11.263 7.314 -16.946 1.00 87.81 111 VAL A C 1
ATOM 923 O O . VAL A 1 111 ? 11.919 6.270 -17.000 1.00 87.81 111 VAL A O 1
ATOM 926 N N . ASN A 1 112 ? 11.414 8.299 -17.830 1.00 81.44 112 ASN A N 1
ATOM 927 C CA . ASN A 1 112 ? 12.532 8.297 -18.762 1.00 81.44 112 ASN A CA 1
ATOM 928 C C . ASN A 1 112 ? 13.827 8.368 -17.954 1.00 81.44 112 ASN A C 1
ATOM 930 O O . ASN A 1 112 ? 13.954 9.200 -17.055 1.00 81.44 112 ASN A O 1
ATOM 934 N N . CYS A 1 113 ? 14.778 7.497 -18.274 1.00 72.44 113 CYS A N 1
ATOM 935 C CA . CYS A 1 113 ? 16.101 7.562 -17.680 1.00 72.44 113 CYS A CA 1
ATOM 936 C C . CYS A 1 113 ? 16.782 8.870 -18.095 1.00 72.44 113 CYS A C 1
ATOM 938 O O . CYS A 1 113 ? 17.206 9.015 -19.239 1.00 72.44 113 CYS A O 1
ATOM 940 N N . GLU A 1 114 ? 16.871 9.828 -17.175 1.00 64.44 114 GLU A N 1
ATOM 941 C CA . GLU A 1 114 ? 17.877 10.881 -17.269 1.00 64.44 114 GLU A CA 1
ATOM 942 C C . GLU A 1 114 ? 19.229 10.293 -16.854 1.00 64.44 114 GLU A C 1
ATOM 944 O O . GLU A 1 114 ? 19.301 9.443 -15.960 1.00 64.44 114 GLU A O 1
ATOM 949 N N . ASP A 1 115 ? 20.312 10.736 -17.496 1.00 57.47 115 ASP A N 1
ATOM 950 C CA . ASP A 1 115 ? 21.657 10.358 -17.075 1.00 57.47 115 ASP A CA 1
ATOM 951 C C . ASP A 1 115 ? 21.851 10.716 -15.594 1.00 57.47 115 ASP A C 1
ATOM 953 O O . ASP A 1 115 ? 21.625 11.856 -15.177 1.00 57.47 115 ASP A O 1
ATOM 957 N N . SER A 1 116 ? 22.294 9.740 -14.796 1.00 53.38 116 SER A N 1
ATOM 958 C CA . SER A 1 116 ? 22.634 9.937 -13.385 1.00 53.38 116 SER A CA 1
ATOM 959 C C . SER A 1 116 ? 23.493 11.193 -13.202 1.00 53.38 116 SER A C 1
ATOM 961 O O . SER A 1 116 ? 24.627 11.283 -13.681 1.00 53.38 116 SER A O 1
ATOM 963 N N . THR A 1 117 ? 22.980 12.164 -12.447 1.00 52.25 117 THR A N 1
ATOM 964 C CA . THR A 1 117 ? 23.748 13.356 -12.063 1.00 52.25 117 THR A CA 1
ATOM 965 C C . THR A 1 117 ? 24.771 13.053 -10.958 1.00 52.25 117 THR A C 1
ATOM 967 O O . THR A 1 117 ? 25.687 13.851 -10.733 1.00 52.25 117 THR A O 1
ATOM 970 N N . CYS A 1 118 ? 24.696 11.882 -10.302 1.00 49.69 118 CYS A N 1
ATOM 971 C CA . CYS A 1 118 ? 25.674 11.466 -9.296 1.00 49.69 118 CYS A CA 1
ATOM 972 C C . CYS A 1 118 ? 26.883 10.773 -9.941 1.00 49.69 118 CYS A C 1
ATOM 974 O O . CYS A 1 118 ? 26.959 9.551 -10.038 1.00 49.69 118 CYS A O 1
ATOM 976 N N . LYS A 1 119 ? 27.906 11.557 -10.297 1.00 47.84 119 LYS A N 1
ATOM 977 C CA . LYS A 1 119 ? 29.181 11.045 -10.842 1.00 47.84 119 LYS A CA 1
ATOM 978 C C . LYS A 1 119 ? 30.067 10.281 -9.834 1.00 47.84 119 LYS A C 1
ATOM 980 O O . LYS A 1 119 ? 31.169 9.889 -10.200 1.00 47.84 119 LYS A O 1
ATOM 985 N N . LYS A 1 120 ? 29.661 10.130 -8.564 1.00 45.38 120 LYS A N 1
ATOM 986 C CA . LYS A 1 120 ? 30.501 9.574 -7.475 1.00 45.38 120 LYS A CA 1
ATOM 987 C C . LYS A 1 120 ? 29.754 8.665 -6.490 1.00 45.38 120 LYS A C 1
ATOM 989 O O . LYS A 1 120 ? 30.165 8.536 -5.344 1.00 45.38 120 LYS A O 1
ATOM 994 N N . CYS A 1 121 ? 28.657 8.059 -6.921 1.00 55.69 121 CYS A N 1
ATOM 995 C CA . CYS A 1 121 ? 27.970 7.029 -6.153 1.00 55.69 121 CYS A CA 1
ATOM 996 C C . CYS A 1 121 ? 28.480 5.658 -6.645 1.00 55.69 121 CYS A C 1
ATOM 998 O O . CYS A 1 121 ? 27.799 4.997 -7.422 1.00 55.69 121 CYS A O 1
ATOM 1000 N N . GLN A 1 122 ? 29.719 5.301 -6.291 1.00 41.88 122 GLN A N 1
ATOM 1001 C CA . GLN A 1 122 ? 30.319 3.972 -6.489 1.00 41.88 122 GLN A CA 1
ATOM 1002 C C . GLN A 1 122 ? 30.987 3.532 -5.192 1.00 41.88 122 GLN A C 1
ATOM 1004 O O . GLN A 1 122 ? 31.662 4.392 -4.579 1.00 41.88 122 GLN A O 1
#

Solvent-accessible surface area (backbone atoms only — not comparable to full-atom values): 7757 Å² total; per-residue (Å²): 137,87,84,74,86,61,92,90,51,85,75,79,79,70,78,64,65,69,59,52,61,58,48,52,60,51,58,76,66,61,80,86,76,84,69,84,89,61,34,69,50,76,44,79,47,78,44,82,36,56,33,70,60,51,52,63,75,31,61,89,42,98,50,56,85,36,71,70,40,50,48,50,54,52,50,54,52,28,58,76,65,74,41,88,52,43,80,59,66,66,50,79,44,82,38,74,92,77,47,28,33,38,38,43,31,37,29,37,33,88,43,83,73,67,80,77,85,66,91,75,82,123

Radius of gyration: 22.92 Å; Cα contacts (8 Å, |Δi|>4): 126; chains: 1; bounding box: 46×54×50 Å

Nearest PDB structures (foldseek):
  7of7-assembly1_f  TM=3.854E-01  e=9.003E-01  Homo sapiens
  7pd3-assembly1_f  TM=3.619E-01  e=2.085E+00  Homo sapiens
  3qae-assembly1_A-2  TM=2.742E-01  e=1.290E+00  Streptococcus pneumoniae R6
  5wpj-assembly1_A  TM=2.774E-01  e=2.350E+00  Streptococcus pneumoniae

pLDDT: mean 82.66, std 21.12, range [33.41, 98.56]

Secondary structure (DSSP, 8-state):
-----BTTB-----THHHHHHHHHHHHTT------TT-EEEEEEEEEEEEHHHHHHHTTTSSSTTSHHHHHHHHHHHHHHTT--PEEEEEEEEEETTTTEEEEEEEEEEEE--PPPS-TT--

Sequence (122 aa):
MNSNIYNGIIYLERKDVITISRLENLFKNIKEKDANDLCFEVRHKVLEIPRQLYFQSVSKYDNPLSEEAVQYIVEEYLDWKDDHGLVGMIRVNDNKEKDLVELDAAVRYVVNCEDSTCKKCQ

Foldseek 3Di:
DDFDDDPPDGDPDDPPPVVVVVVVVVVVPDDDDDPPVWDKDKDKDKDKAQQVVQCVQQVVDPDCPDPVNLVVVVVVVCVVVVHPWDWDDWDWDCDVVVNIIIITTTTIDTDDDDPDPPPPPD

Organism: NCBI:txid1413210

Mean predicted aligned error: 11.67 Å